Protein AF-A0A0F3QIF9-F1 (afdb_monomer)

Nearest PDB structures (foldseek):
  3e6m-assembly3_E  TM=2.628E-01  e=1.493E+00  Ruegeria pomeroyi
  6duf-assembly1_A  TM=3.472E-01  e=9.500E+00  Human immunodeficiency virus type 1 BH10

pLDDT: mean 72.05, std 18.62, range [35.97, 95.62]

Radius of gyration: 24.31 Å; Cα contacts (8 Å, |Δi|>4): 148; chains: 1; bounding box: 58×56×54 Å

Sequence (167 aa):
MEFNRKNAIISFLEERAEQKFTPYDIAKWLVANYPEEAERKATTSKNKQIIKARTLEEKIKEVTKAYAAEISRGRFDEWRSKPNIKIDSEPRVSLYYTKNPSHLINDEEVTNLKNKVNKDNSITEEKAYEILKSYLDVLGIHNMRINHTFPSNKHGVGEIYGYILTG

Solvent-accessible surface area (backbone atoms only — not comparable to full-atom values): 9983 Å² total; per-residue (Å²): 135,84,85,56,66,68,58,53,52,50,52,57,28,57,81,38,51,76,45,78,34,37,42,53,56,54,21,50,50,47,42,72,78,36,49,71,59,40,50,50,46,46,73,71,50,87,48,66,66,33,67,68,37,86,47,71,69,51,15,50,53,39,41,31,52,49,44,15,47,57,57,64,74,79,30,61,68,70,42,59,71,35,75,40,41,46,74,46,73,73,98,53,59,25,41,27,18,44,95,65,61,80,82,56,88,44,72,64,53,56,48,48,49,56,60,57,49,75,71,80,59,88,72,49,72,69,58,53,48,53,53,52,49,56,53,32,54,76,70,71,46,66,78,52,87,47,86,63,85,72,86,78,54,103,84,63,82,78,79,67,85,54,72,63,85,67,132

Mean predicted aligned error: 17.08 Å

Organism: NCBI:txid1359194

Structure (mmCIF, N/CA/C/O backbone):
data_AF-A0A0F3QIF9-F1
#
_entry.id   AF-A0A0F3QIF9-F1
#
loop_
_atom_site.group_PDB
_atom_site.id
_atom_site.type_symbol
_atom_site.label_atom_id
_atom_site.label_alt_id
_atom_site.label_comp_id
_atom_site.label_asym_id
_atom_site.label_entity_id
_atom_site.label_seq_id
_atom_site.pdbx_PDB_ins_code
_atom_site.Cartn_x
_atom_site.Cartn_y
_atom_site.Cartn_z
_atom_site.occupancy
_atom_site.B_iso_or_equiv
_atom_site.auth_seq_id
_atom_site.auth_comp_id
_atom_site.auth_asym_id
_atom_site.auth_atom_id
_atom_site.pdbx_PDB_model_num
ATOM 1 N N . MET A 1 1 ? -7.489 -19.068 10.007 1.00 51.62 1 MET A N 1
ATOM 2 C CA . MET A 1 1 ? -6.325 -18.693 9.173 1.00 51.62 1 MET A CA 1
ATOM 3 C C . MET A 1 1 ? -6.037 -17.226 9.415 1.00 51.62 1 MET A C 1
ATOM 5 O O . MET A 1 1 ? -6.979 -16.450 9.470 1.00 51.62 1 MET A O 1
ATOM 9 N N . GLU A 1 2 ? -4.778 -16.856 9.624 1.00 75.38 2 GLU A N 1
ATOM 10 C CA . GLU A 1 2 ? -4.390 -15.460 9.838 1.00 75.38 2 GLU A CA 1
ATOM 11 C C . GLU A 1 2 ? -4.287 -14.734 8.488 1.00 75.38 2 GLU A C 1
ATOM 13 O O . GLU A 1 2 ? -3.694 -15.251 7.540 1.00 75.38 2 GLU A O 1
ATOM 18 N N . PHE A 1 3 ? -4.903 -13.557 8.369 1.00 80.50 3 PHE A N 1
ATOM 19 C CA . PHE A 1 3 ? -4.902 -12.786 7.128 1.00 80.50 3 PHE A CA 1
ATOM 20 C C . PHE A 1 3 ? -3.493 -12.324 6.743 1.00 80.50 3 PHE A C 1
ATOM 22 O O . PHE A 1 3 ? -2.862 -11.514 7.431 1.00 80.50 3 PHE A O 1
ATOM 29 N N . ASN A 1 4 ? -3.020 -12.775 5.579 1.00 86.62 4 ASN A N 1
ATOM 30 C CA . ASN A 1 4 ? -1.757 -12.321 5.016 1.00 86.62 4 ASN A CA 1
ATOM 31 C C . ASN A 1 4 ? -1.969 -11.119 4.084 1.00 86.62 4 ASN A C 1
ATOM 33 O O . ASN A 1 4 ? -2.110 -11.254 2.867 1.00 86.62 4 ASN A O 1
ATOM 37 N N . ARG A 1 5 ? -1.903 -9.916 4.667 1.00 85.62 5 ARG A N 1
ATOM 38 C CA . ARG A 1 5 ? -2.009 -8.641 3.937 1.00 85.62 5 ARG A CA 1
ATOM 39 C C . ARG A 1 5 ? -1.035 -8.531 2.762 1.00 85.62 5 ARG A C 1
ATOM 41 O O . ARG A 1 5 ? -1.372 -7.919 1.756 1.00 85.62 5 ARG A O 1
ATOM 48 N N . LYS A 1 6 ? 0.179 -9.081 2.881 1.00 85.31 6 LYS A N 1
ATOM 49 C CA . LYS A 1 6 ? 1.195 -8.976 1.822 1.00 85.31 6 LYS A CA 1
ATOM 50 C C . LYS A 1 6 ? 0.747 -9.729 0.577 1.00 85.31 6 LYS A C 1
ATOM 52 O O . LYS A 1 6 ? 0.806 -9.164 -0.506 1.00 85.31 6 LYS A O 1
ATOM 57 N N . ASN A 1 7 ? 0.279 -10.961 0.748 1.00 87.38 7 ASN A N 1
ATOM 58 C CA . ASN A 1 7 ? -0.186 -11.784 -0.364 1.00 87.38 7 ASN A CA 1
ATOM 59 C C . ASN A 1 7 ? -1.428 -11.173 -1.016 1.00 87.38 7 ASN A C 1
ATOM 61 O O . ASN A 1 7 ? -1.464 -11.075 -2.233 1.00 87.38 7 ASN A O 1
ATOM 65 N N . ALA A 1 8 ? -2.369 -10.653 -0.220 1.00 90.31 8 ALA A N 1
ATOM 66 C CA . ALA A 1 8 ? -3.542 -9.956 -0.749 1.00 90.31 8 ALA A CA 1
ATOM 67 C C . ALA A 1 8 ? -3.164 -8.755 -1.638 1.00 90.31 8 ALA A C 1
ATOM 69 O O . ALA A 1 8 ? -3.735 -8.579 -2.708 1.00 90.31 8 ALA A O 1
ATOM 70 N N . ILE A 1 9 ? -2.167 -7.957 -1.231 1.00 89.44 9 ILE A N 1
ATOM 71 C CA . ILE A 1 9 ? -1.664 -6.839 -2.047 1.00 89.44 9 ILE A CA 1
ATOM 72 C C . ILE A 1 9 ? -0.991 -7.345 -3.3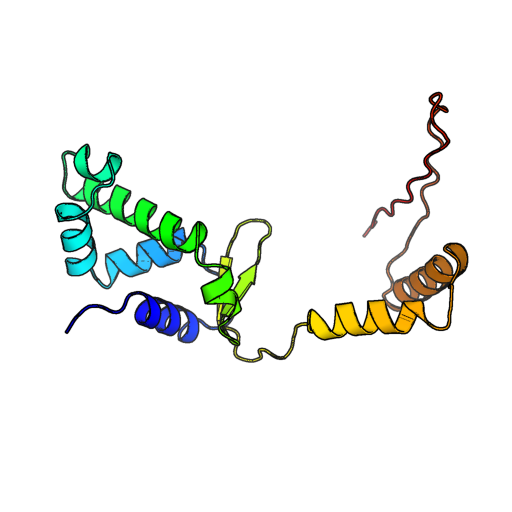31 1.00 89.44 9 ILE A C 1
ATOM 74 O O . ILE A 1 9 ? -1.207 -6.760 -4.386 1.00 89.44 9 ILE A O 1
ATOM 78 N N . ILE A 1 10 ? -0.183 -8.411 -3.265 1.00 88.62 10 ILE A N 1
ATOM 79 C CA . ILE A 1 10 ? 0.464 -8.978 -4.462 1.00 88.62 10 ILE A CA 1
ATOM 80 C C . ILE A 1 10 ? -0.597 -9.438 -5.461 1.00 88.62 10 ILE A C 1
ATOM 82 O O . ILE A 1 10 ? -0.548 -9.014 -6.609 1.00 88.62 10 ILE A O 1
ATOM 86 N N . SER A 1 11 ? -1.570 -10.237 -5.016 1.00 90.44 11 SER A N 1
ATOM 87 C CA . SER A 1 11 ? -2.656 -10.731 -5.867 1.00 90.44 11 SER A CA 1
ATOM 88 C C . SER A 1 11 ? -3.465 -9.582 -6.469 1.00 90.44 11 SER A C 1
ATOM 90 O O . SER A 1 11 ? -3.725 -9.580 -7.667 1.00 90.44 11 SER A O 1
ATOM 92 N N . PHE A 1 12 ? -3.775 -8.550 -5.677 1.00 93.25 12 PHE A N 1
ATOM 93 C CA . PHE A 1 12 ? -4.459 -7.351 -6.166 1.00 93.25 12 PHE A CA 1
ATOM 94 C C . PHE A 1 12 ? -3.719 -6.660 -7.318 1.00 93.25 12 PHE A C 1
ATOM 96 O O . PHE A 1 12 ? -4.354 -6.253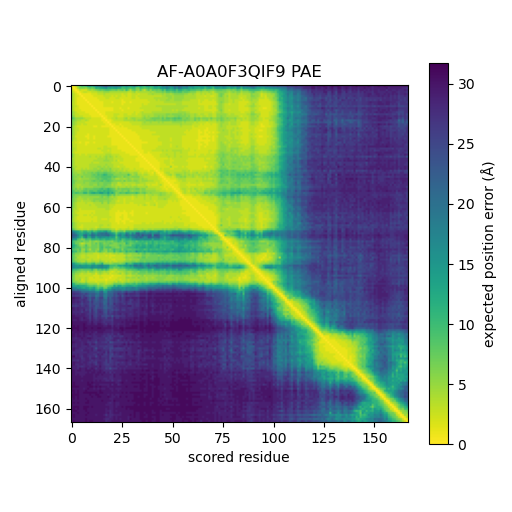 -8.295 1.00 93.25 12 PHE A O 1
ATOM 103 N N . LEU A 1 13 ? -2.396 -6.505 -7.186 1.00 91.25 13 LEU A N 1
ATOM 104 C CA . LEU A 1 13 ? -1.558 -5.870 -8.201 1.00 91.25 13 LEU A CA 1
ATOM 105 C C . LEU A 1 13 ? -1.373 -6.778 -9.423 1.00 91.25 13 LEU A C 1
ATOM 107 O O . LEU A 1 13 ? -1.393 -6.288 -10.544 1.00 91.25 13 LEU A O 1
ATOM 111 N N . GLU A 1 14 ? -1.224 -8.085 -9.223 1.00 90.25 14 GLU A N 1
ATOM 112 C CA . GLU A 1 14 ? -1.058 -9.072 -10.295 1.00 90.25 14 GLU A CA 1
ATOM 113 C C . GLU A 1 14 ? -2.302 -9.181 -11.189 1.00 90.25 14 GLU A C 1
ATOM 115 O O . GLU A 1 14 ? -2.189 -9.169 -12.416 1.00 90.25 14 GLU A O 1
ATOM 120 N N . GLU A 1 15 ? -3.496 -9.185 -10.590 1.00 91.56 15 GLU A N 1
ATOM 121 C CA . GLU A 1 15 ? -4.778 -9.110 -11.306 1.00 91.56 15 GLU A CA 1
ATOM 122 C C . GLU A 1 15 ? -4.915 -7.835 -12.153 1.00 91.56 15 GLU A C 1
ATOM 124 O O . GLU A 1 15 ? -5.672 -7.805 -13.123 1.00 91.56 15 GLU A O 1
ATOM 129 N N . ARG A 1 16 ? -4.196 -6.771 -11.779 1.00 91.88 16 ARG A N 1
ATOM 130 C CA . ARG A 1 16 ? -4.236 -5.438 -12.397 1.00 91.88 16 ARG A CA 1
ATOM 131 C C . ARG A 1 16 ? -2.849 -5.037 -12.890 1.00 91.88 16 ARG A C 1
ATOM 133 O O . ARG A 1 16 ? -2.392 -3.917 -12.661 1.00 91.88 16 ARG A O 1
ATOM 140 N N . ALA A 1 17 ? -2.171 -5.984 -13.535 1.00 88.69 17 ALA A N 1
ATOM 141 C CA . ALA A 1 17 ? -0.828 -5.782 -14.059 1.00 88.69 17 ALA A CA 1
ATOM 142 C C . ALA A 1 17 ? -0.742 -4.521 -14.938 1.00 88.69 17 ALA A C 1
ATOM 144 O O . ALA A 1 17 ? -1.675 -4.191 -15.669 1.00 88.69 17 ALA A O 1
ATOM 145 N N . GLU A 1 18 ? 0.396 -3.835 -14.852 1.00 86.94 18 GLU A N 1
ATOM 146 C CA . GLU A 1 18 ? 0.719 -2.560 -15.507 1.00 86.94 18 GLU A CA 1
ATOM 147 C C . GLU A 1 18 ? -0.126 -1.353 -15.051 1.00 86.94 18 GLU A C 1
ATOM 149 O O . GLU A 1 18 ? 0.134 -0.217 -15.453 1.00 86.94 18 GLU A O 1
ATOM 154 N N . GLN A 1 19 ? -1.107 -1.552 -14.164 1.00 90.62 19 GLN A N 1
ATOM 155 C CA . GLN A 1 19 ? -1.904 -0.467 -13.607 1.00 90.62 19 GLN A CA 1
ATOM 156 C C . GLN A 1 19 ? -1.265 0.074 -12.321 1.00 90.62 19 GLN A C 1
ATOM 158 O O . GLN A 1 19 ? -0.910 -0.673 -11.407 1.00 90.62 19 GLN A O 1
ATOM 163 N N . LYS A 1 20 ? -1.124 1.401 -12.249 1.00 90.81 20 LYS A N 1
ATOM 164 C CA . LYS A 1 20 ? -0.480 2.101 -11.130 1.00 90.81 20 LYS A CA 1
ATOM 165 C C . LYS A 1 20 ? -1.485 2.436 -10.036 1.00 90.81 20 LYS A C 1
ATOM 167 O O . LYS A 1 20 ? -2.507 3.065 -10.304 1.00 90.81 20 LYS A O 1
ATOM 172 N N . PHE A 1 21 ? -1.149 2.090 -8.797 1.00 91.56 21 PHE A N 1
ATOM 173 C CA . PHE A 1 21 ? -1.970 2.383 -7.623 1.00 91.56 21 PHE A CA 1
ATOM 174 C C . PHE A 1 21 ? -1.181 3.137 -6.570 1.00 91.56 21 PHE A C 1
ATOM 176 O O . PHE A 1 21 ? -0.048 2.778 -6.250 1.00 91.56 21 PHE A O 1
ATOM 183 N N . THR A 1 22 ? -1.784 4.157 -5.968 1.00 91.56 22 THR A N 1
ATOM 184 C CA . THR A 1 22 ? -1.167 4.790 -4.803 1.00 91.56 22 THR A CA 1
ATOM 185 C C . THR A 1 22 ? -1.290 3.875 -3.577 1.00 91.56 22 THR A C 1
ATOM 187 O O . THR A 1 22 ? -2.212 3.056 -3.493 1.00 91.56 22 THR A O 1
ATOM 190 N N . PRO A 1 23 ? -0.428 4.039 -2.556 1.00 90.50 23 PRO A N 1
ATOM 191 C CA . PRO A 1 23 ? -0.600 3.362 -1.270 1.00 90.50 23 PRO A CA 1
ATOM 192 C C . PRO A 1 23 ? -2.000 3.540 -0.666 1.00 90.50 23 PRO A C 1
ATOM 194 O O . PRO A 1 23 ? -2.503 2.648 0.016 1.00 90.50 23 PRO A O 1
ATOM 197 N N . TYR A 1 24 ? -2.636 4.686 -0.924 1.00 92.31 24 TYR A N 1
ATOM 198 C CA . TYR A 1 24 ? -3.990 4.962 -0.464 1.00 92.31 24 TYR A CA 1
ATOM 199 C C . TYR A 1 24 ? -5.044 4.159 -1.233 1.00 92.31 24 TYR A C 1
ATOM 201 O O . TYR A 1 24 ? -5.953 3.617 -0.608 1.00 92.31 24 TYR A O 1
ATOM 209 N N . ASP A 1 25 ? -4.903 4.017 -2.553 1.00 93.69 25 ASP A N 1
ATOM 210 C CA . ASP A 1 25 ? -5.819 3.208 -3.369 1.00 93.69 25 ASP A CA 1
ATOM 211 C C . ASP A 1 25 ? -5.788 1.739 -2.938 1.00 93.69 25 ASP A C 1
ATOM 213 O O . ASP A 1 25 ? -6.835 1.124 -2.730 1.00 93.69 25 ASP A O 1
ATOM 217 N N . ILE A 1 26 ? -4.585 1.207 -2.698 1.00 92.50 26 ILE A N 1
ATOM 218 C CA . ILE A 1 26 ? -4.388 -0.157 -2.189 1.00 92.50 26 ILE A CA 1
ATOM 219 C C . ILE A 1 26 ? -5.012 -0.305 -0.795 1.00 92.50 26 ILE A C 1
ATOM 221 O O . ILE A 1 26 ? -5.704 -1.283 -0.519 1.00 92.50 26 ILE A O 1
ATOM 225 N N . ALA A 1 27 ? -4.808 0.671 0.094 1.00 92.94 27 ALA A N 1
ATOM 226 C CA . ALA A 1 27 ? -5.402 0.654 1.429 1.00 92.94 27 ALA A CA 1
ATOM 227 C C . ALA A 1 27 ? -6.936 0.693 1.391 1.00 92.94 27 ALA A C 1
ATOM 229 O O . ALA A 1 27 ? -7.589 -0.023 2.151 1.00 92.94 27 ALA A O 1
ATOM 230 N N . LYS A 1 28 ? -7.513 1.498 0.495 1.00 95.31 28 LYS A N 1
ATOM 231 C CA . LYS A 1 28 ? -8.961 1.575 0.291 1.00 95.31 28 LYS A CA 1
ATOM 232 C C . LYS A 1 28 ? -9.513 0.242 -0.212 1.00 95.31 28 LYS A C 1
ATOM 234 O O . LYS A 1 28 ? -10.524 -0.225 0.307 1.00 95.31 28 LYS A O 1
ATOM 239 N N . TRP A 1 29 ? -8.833 -0.388 -1.170 1.00 95.62 29 TRP A N 1
ATOM 240 C CA . TRP A 1 29 ? -9.198 -1.720 -1.651 1.00 95.62 29 TRP A CA 1
ATOM 241 C C . TRP A 1 29 ? -9.132 -2.766 -0.530 1.00 95.62 29 TRP A C 1
ATOM 243 O O . TRP A 1 29 ? -10.078 -3.534 -0.368 1.00 95.62 29 TRP A O 1
ATOM 253 N N . LEU A 1 30 ? -8.082 -2.754 0.298 1.00 93.19 30 LEU A N 1
ATOM 254 C CA . LEU A 1 30 ? -7.944 -3.681 1.426 1.00 93.19 30 LEU A CA 1
ATOM 255 C C . LEU A 1 30 ? -9.107 -3.575 2.414 1.00 93.19 30 LEU A C 1
ATOM 257 O O . LEU A 1 30 ? -9.659 -4.592 2.813 1.00 93.19 30 LEU A O 1
ATOM 261 N N . VAL A 1 31 ? -9.492 -2.357 2.792 1.00 93.81 31 VAL A N 1
ATOM 262 C CA . VAL A 1 31 ? -10.605 -2.131 3.726 1.00 93.81 31 VAL A CA 1
ATOM 263 C C . VAL A 1 31 ? -11.939 -2.584 3.133 1.00 93.81 31 VAL A C 1
ATOM 265 O O . VAL A 1 31 ? -12.765 -3.134 3.853 1.00 93.81 31 VAL A O 1
ATOM 268 N N . ALA A 1 32 ? -12.144 -2.385 1.829 1.00 93.31 32 ALA A N 1
ATOM 269 C CA . ALA A 1 32 ? -13.374 -2.790 1.155 1.00 93.31 32 ALA A CA 1
ATOM 270 C C . ALA A 1 32 ? -13.500 -4.316 0.990 1.00 93.31 32 ALA A C 1
ATOM 272 O O . ALA A 1 32 ? -14.600 -4.845 1.101 1.00 93.31 32 ALA A O 1
ATOM 273 N N . ASN A 1 33 ? -12.393 -5.020 0.728 1.00 93.62 33 ASN A N 1
ATOM 274 C CA . ASN A 1 33 ? -12.400 -6.469 0.469 1.00 93.62 33 ASN A CA 1
ATOM 275 C C . ASN A 1 33 ? -12.182 -7.309 1.733 1.00 93.62 33 ASN A C 1
ATOM 277 O O . ASN A 1 33 ? -12.539 -8.483 1.756 1.00 93.62 33 ASN A O 1
ATOM 281 N N . TYR A 1 34 ? -11.618 -6.712 2.785 1.00 92.62 34 TYR A N 1
ATOM 282 C CA . TYR A 1 34 ? -11.362 -7.364 4.068 1.00 92.62 34 TYR A CA 1
ATOM 283 C C . TYR A 1 34 ? -11.867 -6.486 5.230 1.00 92.62 34 TYR A C 1
ATOM 285 O O . TYR A 1 34 ? -11.067 -5.971 6.019 1.00 92.62 34 TYR A O 1
ATOM 293 N N . PRO A 1 35 ? -13.193 -6.286 5.357 1.00 90.81 35 PRO A N 1
ATOM 294 C CA . PRO A 1 35 ? -13.767 -5.414 6.383 1.00 90.81 35 PRO A CA 1
ATOM 295 C C . PRO A 1 35 ? -13.490 -5.916 7.808 1.00 90.81 35 PRO A C 1
ATOM 297 O O . PRO A 1 35 ? -13.113 -5.126 8.670 1.00 90.81 35 PRO A O 1
ATOM 300 N N . GLU A 1 36 ? -13.554 -7.230 8.042 1.00 91.12 36 GLU A N 1
ATOM 301 C CA . GLU A 1 36 ? -13.258 -7.844 9.349 1.00 91.12 36 GLU A CA 1
ATOM 302 C C . GLU A 1 36 ? -11.829 -7.532 9.825 1.00 91.12 36 GLU A C 1
ATOM 304 O O . GLU A 1 36 ? -11.569 -7.284 11.004 1.00 91.12 36 GLU A O 1
ATOM 309 N N . GLU A 1 37 ? -10.882 -7.477 8.889 1.00 90.00 37 GLU A N 1
ATOM 310 C CA . GLU A 1 37 ? -9.484 -7.142 9.157 1.00 90.00 37 GLU A CA 1
ATOM 311 C C . GLU A 1 37 ? -9.306 -5.665 9.504 1.00 90.00 37 GLU A C 1
ATOM 313 O O . GLU A 1 37 ? -8.530 -5.312 10.403 1.00 90.00 37 GLU A O 1
ATOM 318 N N . ALA A 1 38 ? -10.049 -4.799 8.814 1.00 89.12 38 ALA A N 1
ATOM 319 C CA . ALA A 1 38 ? -10.077 -3.375 9.100 1.00 89.12 38 ALA A CA 1
ATOM 320 C C . ALA A 1 38 ? -10.680 -3.099 10.486 1.00 89.12 38 ALA A C 1
ATOM 322 O O . ALA A 1 38 ? -10.120 -2.305 11.244 1.00 89.12 38 ALA A O 1
ATOM 323 N N . GLU A 1 39 ? -11.752 -3.799 10.860 1.00 89.50 39 GLU A N 1
ATOM 324 C CA . GLU A 1 39 ? -12.368 -3.722 12.189 1.00 89.50 39 GLU A CA 1
ATOM 325 C C . GLU A 1 39 ? -11.453 -4.268 13.288 1.00 89.50 39 GLU A C 1
ATOM 327 O O . GLU A 1 39 ? -11.260 -3.627 14.329 1.00 89.50 39 GLU A O 1
ATOM 332 N N . ARG A 1 40 ? -10.791 -5.405 13.046 1.00 89.62 40 ARG A N 1
ATOM 333 C CA . ARG A 1 40 ? -9.785 -5.932 13.974 1.00 89.62 40 ARG A CA 1
ATOM 334 C C . ARG A 1 40 ? -8.661 -4.925 14.191 1.00 89.62 40 ARG A C 1
ATOM 336 O O . ARG A 1 40 ? -8.220 -4.715 15.320 1.00 89.62 40 ARG A O 1
ATOM 343 N N . LYS A 1 41 ? -8.194 -4.251 13.138 1.00 88.12 41 LYS A N 1
ATOM 344 C CA . LYS A 1 41 ? -7.190 -3.189 13.285 1.00 88.12 41 LYS A CA 1
ATOM 345 C C . LYS A 1 41 ? -7.757 -1.954 13.985 1.00 88.12 41 LYS A C 1
ATOM 347 O O . LYS A 1 41 ? -7.037 -1.339 14.770 1.00 88.12 41 LYS A O 1
ATOM 352 N N . ALA A 1 42 ? -9.018 -1.601 13.749 1.00 88.81 42 ALA A N 1
ATOM 353 C CA . ALA A 1 42 ? -9.685 -0.488 14.421 1.00 88.81 42 ALA A CA 1
ATOM 354 C C . ALA A 1 42 ? -9.768 -0.689 15.944 1.00 88.81 42 ALA A C 1
ATOM 356 O O . ALA A 1 42 ? -9.676 0.280 16.696 1.00 88.81 42 ALA A O 1
ATOM 357 N N . THR A 1 43 ? -9.916 -1.936 16.397 1.00 86.62 43 THR A N 1
ATOM 358 C CA . THR A 1 43 ? -10.029 -2.291 17.821 1.00 86.62 43 THR A CA 1
ATOM 359 C C . THR A 1 43 ? -8.679 -2.524 18.502 1.00 86.62 43 THR A C 1
ATOM 361 O O . THR A 1 43 ? -8.508 -2.153 19.659 1.00 86.62 43 THR A O 1
ATOM 364 N N . THR A 1 44 ? -7.701 -3.099 17.795 1.00 88.44 44 THR A N 1
ATOM 365 C CA . THR A 1 44 ? -6.402 -3.502 18.378 1.00 88.44 44 THR A CA 1
ATOM 366 C C . THR A 1 44 ? -5.280 -2.472 18.215 1.00 88.44 44 THR A C 1
ATOM 368 O O . THR A 1 44 ? -4.256 -2.548 18.899 1.00 88.44 44 THR A O 1
ATOM 371 N N . SER A 1 45 ? -5.419 -1.511 17.297 1.00 85.81 45 SER A N 1
ATOM 372 C CA . SER A 1 45 ? -4.339 -0.576 16.969 1.00 85.81 45 SER A CA 1
ATOM 373 C C . SER A 1 45 ? -4.042 0.418 18.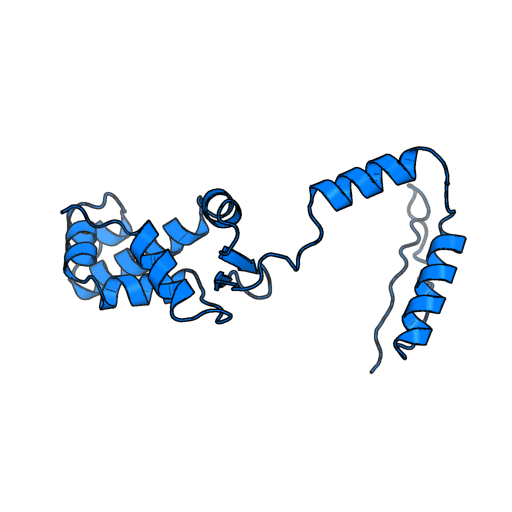094 1.00 85.81 45 SER A C 1
ATOM 375 O O . SER A 1 45 ? -4.931 1.061 18.644 1.00 85.81 45 SER A O 1
ATOM 377 N N . LYS A 1 46 ? -2.747 0.649 18.345 1.00 87.75 46 LYS A N 1
ATOM 378 C CA . LYS A 1 46 ? -2.243 1.697 19.253 1.00 87.75 46 LYS A CA 1
ATOM 379 C C . LYS A 1 46 ? -2.157 3.086 18.597 1.00 87.75 46 LYS A C 1
ATOM 381 O O . LYS A 1 46 ? -1.616 4.022 19.187 1.00 87.75 46 LYS A O 1
ATOM 386 N N . ASN A 1 47 ? -2.628 3.239 17.357 1.00 87.00 47 ASN A N 1
ATOM 387 C CA . ASN A 1 47 ? -2.593 4.523 16.660 1.00 87.00 47 ASN A CA 1
ATOM 388 C C . ASN A 1 47 ? -3.533 5.528 17.347 1.00 87.00 47 ASN A C 1
ATOM 390 O O . ASN A 1 47 ? -4.747 5.333 17.384 1.00 87.00 47 ASN A O 1
ATOM 394 N N . LYS A 1 48 ? -2.966 6.639 17.833 1.00 89.12 48 LYS A N 1
ATOM 395 C CA . LYS A 1 48 ? -3.696 7.696 18.549 1.00 89.12 48 LYS A CA 1
ATOM 396 C C . LYS A 1 48 ? -4.893 8.244 17.764 1.00 89.12 48 LYS A C 1
ATOM 398 O O . LYS A 1 48 ? -5.879 8.607 18.390 1.00 89.12 48 LYS A O 1
ATOM 403 N N . GLN A 1 49 ? -4.820 8.315 16.433 1.00 87.25 49 GLN A N 1
ATOM 404 C CA . GLN A 1 49 ? -5.924 8.833 15.614 1.00 87.25 49 GLN A CA 1
ATOM 405 C C . GLN A 1 49 ? -7.103 7.853 15.556 1.00 87.25 49 GLN A C 1
ATOM 407 O O . GLN A 1 49 ? -8.248 8.268 15.690 1.00 87.25 49 GLN A O 1
ATOM 412 N N . ILE A 1 50 ? -6.822 6.548 15.473 1.00 88.31 50 ILE A N 1
ATOM 413 C CA . ILE A 1 50 ? -7.847 5.492 15.501 1.00 88.31 50 ILE A CA 1
ATOM 414 C C . ILE A 1 50 ? -8.533 5.444 16.874 1.00 88.31 50 ILE A C 1
ATOM 416 O O . ILE A 1 50 ? -9.747 5.304 16.955 1.00 88.31 50 ILE A O 1
ATOM 420 N N . ILE A 1 51 ? -7.770 5.616 17.959 1.00 88.62 51 ILE A N 1
ATOM 421 C CA . ILE A 1 51 ? -8.314 5.629 19.327 1.00 88.62 51 ILE A CA 1
ATOM 422 C C . ILE A 1 51 ? -9.211 6.856 19.565 1.00 88.62 51 ILE A C 1
ATOM 424 O O . ILE A 1 51 ? -10.220 6.754 20.256 1.00 88.62 51 ILE A O 1
ATOM 428 N N . LYS A 1 52 ? -8.849 8.018 19.003 1.00 89.50 52 LYS A N 1
ATOM 429 C CA . LYS A 1 52 ? -9.608 9.271 19.153 1.00 89.50 52 LYS A CA 1
ATOM 430 C C . LYS A 1 52 ? -10.914 9.307 18.355 1.00 89.50 52 LYS A C 1
ATOM 432 O O . LYS A 1 52 ? -11.794 10.093 18.700 1.00 89.50 52 LYS A O 1
ATOM 437 N N . ALA A 1 53 ? -11.021 8.513 17.293 1.00 88.94 53 ALA A N 1
ATOM 438 C CA . ALA A 1 53 ? -12.207 8.454 16.450 1.00 88.94 53 ALA A CA 1
ATOM 439 C C . ALA A 1 53 ? -13.424 7.937 17.234 1.00 88.94 53 ALA A C 1
ATOM 441 O O . ALA A 1 53 ? -13.340 6.943 17.962 1.00 88.94 53 ALA A O 1
ATOM 442 N N . ARG A 1 54 ? -14.562 8.625 17.086 1.00 84.31 54 ARG A N 1
ATOM 443 C CA . ARG A 1 54 ? -15.776 8.366 17.874 1.00 84.31 54 ARG A CA 1
ATOM 444 C C . ARG A 1 54 ? -16.692 7.373 17.179 1.00 84.31 54 ARG A C 1
ATOM 446 O O . ARG A 1 54 ? -17.285 6.527 17.843 1.00 84.31 54 ARG A O 1
ATOM 453 N N . THR A 1 55 ? -16.787 7.458 15.855 1.00 89.56 55 THR A N 1
ATOM 454 C CA . THR A 1 55 ? -17.629 6.564 15.053 1.00 89.56 55 THR A CA 1
ATOM 455 C C . THR A 1 55 ? -16.810 5.444 14.419 1.00 89.56 55 THR A C 1
ATOM 457 O O . THR A 1 55 ? -15.594 5.556 14.236 1.00 89.56 55 THR A O 1
ATOM 460 N N . LEU A 1 56 ? -17.477 4.343 14.060 1.00 84.44 56 LEU A N 1
ATOM 461 C CA . LEU A 1 56 ? -16.834 3.255 13.324 1.00 84.44 56 LEU A CA 1
ATOM 462 C C . LEU A 1 56 ? -16.313 3.742 11.963 1.00 84.44 56 LEU A C 1
ATOM 464 O O . LEU A 1 56 ? -15.189 3.425 11.591 1.00 84.44 56 LEU A O 1
ATOM 468 N N . GLU A 1 57 ?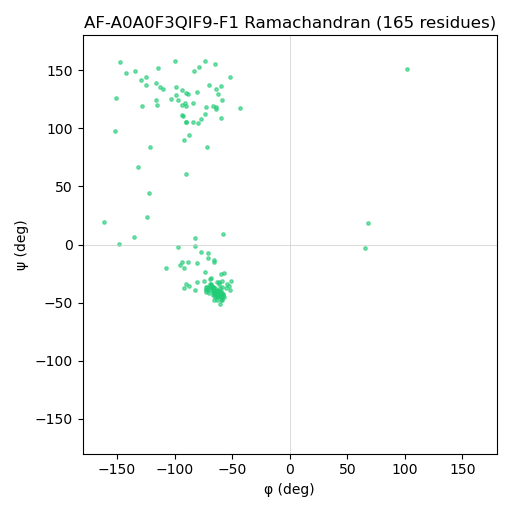 -17.065 4.588 11.261 1.00 87.62 57 GLU A N 1
ATOM 469 C CA . GLU A 1 57 ? -16.644 5.155 9.975 1.00 87.62 57 GLU A CA 1
ATOM 470 C C . GLU A 1 57 ? -15.363 5.993 10.079 1.00 87.62 57 GLU A C 1
ATOM 472 O O . GLU A 1 57 ? -14.468 5.880 9.239 1.00 87.62 57 GLU A O 1
ATOM 477 N N . GLU A 1 58 ? -15.242 6.822 11.119 1.00 89.81 58 GLU A N 1
ATOM 478 C CA . GLU A 1 58 ? -14.018 7.580 11.389 1.00 89.81 58 GLU A CA 1
ATOM 479 C C . GLU A 1 58 ? -12.848 6.643 11.690 1.00 89.81 58 GLU A C 1
ATOM 481 O O . GLU A 1 58 ? -11.759 6.821 11.141 1.00 89.81 58 GLU A O 1
ATOM 486 N N . LYS A 1 59 ? -13.079 5.600 12.498 1.00 89.38 59 LYS A N 1
ATOM 487 C CA . LYS A 1 59 ? -12.059 4.584 12.787 1.00 89.38 59 LYS A CA 1
ATOM 488 C C . LYS A 1 59 ? -11.581 3.901 11.513 1.00 89.38 59 LYS A C 1
ATOM 490 O O . LYS A 1 59 ? -10.377 3.771 11.320 1.00 89.38 59 LYS A O 1
ATOM 495 N N . ILE A 1 60 ? -12.492 3.526 10.618 1.00 90.06 60 ILE A N 1
ATOM 496 C CA . ILE A 1 60 ? -12.165 2.882 9.341 1.00 90.06 60 ILE A CA 1
ATOM 497 C C . ILE A 1 60 ? -11.402 3.833 8.402 1.00 90.06 60 ILE A C 1
ATOM 499 O O . ILE A 1 60 ? -10.434 3.422 7.752 1.00 90.06 60 ILE A O 1
ATOM 503 N N . LYS A 1 61 ? -11.744 5.128 8.375 1.00 92.38 61 LYS A N 1
ATOM 504 C CA . LYS A 1 61 ? -10.961 6.143 7.643 1.00 92.38 61 LYS A CA 1
ATOM 505 C C . LYS A 1 61 ? -9.535 6.256 8.185 1.00 92.38 61 LYS A C 1
ATOM 507 O O . LYS A 1 61 ? -8.582 6.279 7.403 1.00 92.38 61 LYS A O 1
ATOM 512 N N . GLU A 1 62 ? -9.367 6.280 9.503 1.00 92.50 62 GLU A N 1
ATOM 513 C CA . GLU A 1 62 ? -8.043 6.330 10.133 1.00 92.50 62 GLU A CA 1
ATOM 514 C C . GLU A 1 62 ? -7.257 5.020 9.955 1.00 92.50 62 GLU A C 1
ATOM 516 O O . GLU A 1 62 ? -6.043 5.052 9.741 1.00 92.50 62 GLU A O 1
ATOM 521 N N . VAL A 1 63 ? -7.933 3.867 9.936 1.00 91.88 63 VAL A N 1
ATOM 522 C CA . VAL A 1 63 ? -7.347 2.570 9.555 1.00 91.88 63 VAL A CA 1
ATOM 523 C C . VAL A 1 63 ? -6.841 2.602 8.114 1.00 91.88 63 VAL A C 1
ATOM 525 O O . VAL A 1 63 ? -5.712 2.182 7.860 1.00 91.88 63 VAL A O 1
ATOM 528 N N . THR A 1 64 ? -7.621 3.158 7.185 1.00 94.06 64 THR A N 1
ATOM 529 C CA . THR A 1 64 ? -7.224 3.303 5.775 1.00 94.06 64 THR A CA 1
ATOM 530 C C . THR A 1 64 ? -5.945 4.133 5.656 1.00 94.06 64 THR A C 1
ATOM 532 O O . THR A 1 64 ? -4.985 3.717 5.007 1.00 94.06 64 THR A O 1
ATOM 535 N N . LYS A 1 65 ? -5.878 5.280 6.345 1.00 92.56 65 LYS A N 1
ATOM 536 C CA . LYS A 1 65 ? -4.667 6.118 6.386 1.00 92.56 65 LYS A CA 1
ATOM 537 C C . LYS A 1 65 ? -3.483 5.384 7.016 1.00 92.56 65 LYS A C 1
ATOM 539 O O . LYS A 1 65 ? -2.364 5.499 6.521 1.00 92.56 65 LYS A O 1
ATOM 544 N N . ALA A 1 66 ? -3.716 4.620 8.084 1.00 90.00 66 ALA A N 1
ATOM 545 C CA . ALA A 1 66 ? -2.677 3.826 8.730 1.00 90.00 66 ALA A CA 1
ATOM 546 C C . ALA A 1 66 ? -2.118 2.751 7.786 1.00 90.00 66 ALA A C 1
ATOM 548 O O . ALA A 1 66 ? -0.903 2.607 7.695 1.00 90.00 66 ALA A O 1
ATOM 549 N N . TYR A 1 67 ? -2.971 2.045 7.039 1.00 90.38 67 TYR A N 1
ATOM 550 C CA . TYR A 1 67 ? -2.517 1.095 6.024 1.00 90.38 67 TYR A CA 1
ATOM 551 C C . TYR A 1 67 ? -1.744 1.775 4.899 1.00 90.38 67 TYR A C 1
ATOM 553 O O . TYR A 1 67 ? -0.669 1.297 4.547 1.00 90.38 67 TYR A O 1
ATOM 561 N N . ALA A 1 68 ? -2.231 2.904 4.383 1.00 90.25 68 ALA A N 1
ATOM 562 C CA . ALA A 1 68 ? -1.522 3.660 3.354 1.00 90.25 68 ALA A CA 1
ATOM 563 C C . ALA A 1 68 ? -0.117 4.067 3.832 1.00 90.25 68 ALA A C 1
ATOM 565 O O . ALA A 1 68 ? 0.864 3.891 3.111 1.00 90.25 68 ALA A O 1
ATOM 566 N N . ALA A 1 69 ? -0.007 4.528 5.083 1.00 87.38 69 ALA A N 1
ATOM 567 C CA . ALA A 1 69 ? 1.267 4.872 5.702 1.00 87.38 69 ALA A CA 1
ATOM 568 C C . ALA A 1 69 ? 2.178 3.651 5.918 1.00 87.38 69 ALA A C 1
ATOM 570 O O . ALA A 1 69 ? 3.387 3.762 5.755 1.00 87.38 69 ALA A O 1
ATOM 571 N N . GLU A 1 70 ? 1.638 2.484 6.277 1.00 86.69 70 GLU A N 1
ATOM 572 C CA . GLU A 1 70 ? 2.417 1.241 6.402 1.00 86.69 70 GLU A CA 1
ATOM 573 C C . GLU A 1 70 ? 2.946 0.744 5.055 1.00 86.69 70 GLU A C 1
ATOM 575 O O . GLU A 1 70 ? 4.055 0.216 4.985 1.00 86.69 70 GLU A O 1
ATOM 580 N N . ILE A 1 71 ? 2.161 0.918 3.990 1.00 85.19 71 ILE A N 1
ATOM 581 C CA . ILE A 1 71 ? 2.577 0.603 2.622 1.00 85.19 71 ILE A CA 1
ATOM 582 C C . ILE A 1 71 ? 3.696 1.563 2.187 1.00 85.19 71 ILE A C 1
ATOM 584 O O . ILE A 1 71 ? 4.636 1.123 1.528 1.00 85.19 71 ILE A O 1
ATOM 588 N N . SER A 1 72 ? 3.642 2.837 2.605 1.00 79.50 72 SER A N 1
ATOM 589 C CA . SER A 1 72 ? 4.584 3.878 2.177 1.00 79.50 72 SER A CA 1
ATOM 590 C C . SER A 1 72 ? 5.847 4.047 3.040 1.00 79.50 72 SER A C 1
ATOM 592 O O . SER A 1 72 ? 6.875 4.446 2.516 1.00 79.50 72 SER A O 1
ATOM 594 N N . ARG A 1 73 ? 5.810 3.846 4.366 1.00 64.25 73 ARG A N 1
ATOM 595 C CA . ARG A 1 73 ? 6.884 4.309 5.282 1.00 64.25 73 ARG A CA 1
ATOM 596 C C . ARG A 1 73 ? 8.051 3.346 5.500 1.00 64.25 73 ARG A C 1
ATOM 598 O O . ARG A 1 73 ? 9.054 3.776 6.052 1.00 64.25 73 ARG A O 1
ATOM 605 N N . GLY A 1 74 ? 7.943 2.069 5.144 1.00 57.00 74 GLY A N 1
ATOM 606 C CA . GLY A 1 74 ? 8.963 1.103 5.582 1.00 57.00 74 GLY A CA 1
ATOM 607 C C . GLY A 1 74 ? 9.034 -0.201 4.808 1.00 57.00 74 GLY A C 1
ATOM 608 O O . GLY A 1 74 ? 9.540 -1.181 5.338 1.00 57.00 74 GLY A O 1
ATOM 609 N N . ARG A 1 75 ? 8.492 -0.254 3.589 1.00 54.31 75 ARG A N 1
ATOM 610 C CA . ARG A 1 75 ? 8.498 -1.488 2.792 1.00 54.31 75 ARG A CA 1
ATOM 611 C C . ARG A 1 75 ? 8.875 -1.302 1.338 1.00 54.31 75 ARG A C 1
ATOM 613 O O . ARG A 1 75 ? 8.798 -2.277 0.609 1.00 54.31 75 ARG A O 1
ATOM 620 N N . PHE A 1 76 ? 9.297 -0.115 0.898 1.00 59.78 76 PHE A N 1
ATOM 621 C CA . PHE A 1 76 ? 9.790 0.002 -0.475 1.00 59.78 76 PHE A CA 1
ATOM 622 C C . PHE A 1 76 ? 10.921 -0.987 -0.737 1.00 59.78 76 PHE A C 1
ATOM 624 O O . PHE A 1 76 ? 10.883 -1.605 -1.783 1.00 59.78 76 PHE A O 1
ATOM 631 N N . ASP A 1 77 ? 11.811 -1.257 0.218 1.00 59.91 77 ASP A N 1
ATOM 632 C CA . ASP A 1 77 ? 12.839 -2.295 0.048 1.00 59.91 77 ASP A CA 1
ATOM 633 C C . ASP A 1 77 ? 12.242 -3.712 -0.040 1.00 59.91 77 ASP A C 1
ATOM 635 O O . ASP A 1 77 ? 12.644 -4.508 -0.882 1.00 59.91 77 ASP A O 1
ATOM 639 N N . GLU A 1 78 ? 11.216 -4.016 0.764 1.00 68.69 78 GLU A N 1
ATOM 640 C CA . GLU A 1 78 ? 10.497 -5.303 0.725 1.00 68.69 78 GLU A CA 1
ATOM 641 C C . GLU A 1 78 ? 9.664 -5.492 -0.559 1.00 68.69 78 GLU A C 1
ATOM 643 O O . GLU A 1 78 ? 9.400 -6.611 -0.993 1.00 68.69 78 GLU A O 1
ATOM 648 N N . TRP A 1 79 ? 9.197 -4.398 -1.155 1.00 74.38 79 TRP A N 1
ATOM 649 C CA . TRP A 1 79 ? 8.487 -4.404 -2.428 1.00 74.38 79 TRP A CA 1
ATOM 650 C C . TRP A 1 79 ? 9.472 -4.435 -3.602 1.00 74.38 79 TRP A C 1
ATOM 652 O O . TRP A 1 79 ? 9.237 -5.182 -4.543 1.00 74.38 79 TRP A O 1
ATOM 662 N N . ARG A 1 80 ? 10.593 -3.702 -3.518 1.00 66.06 80 ARG A N 1
ATOM 663 C CA . ARG A 1 80 ? 11.698 -3.693 -4.496 1.00 66.06 80 ARG A CA 1
ATOM 664 C C . ARG A 1 80 ? 12.376 -5.054 -4.605 1.00 66.06 80 ARG A C 1
ATOM 666 O O . ARG A 1 80 ? 12.824 -5.411 -5.685 1.00 66.06 80 ARG A O 1
ATOM 673 N N . SER A 1 81 ? 12.436 -5.822 -3.515 1.00 68.75 81 SER A N 1
ATOM 674 C CA . SER A 1 81 ? 12.983 -7.183 -3.538 1.00 68.75 81 SER A CA 1
ATOM 675 C C . SER A 1 81 ? 12.091 -8.187 -4.273 1.00 68.75 81 SER A C 1
ATOM 677 O O . SER A 1 81 ? 12.534 -9.298 -4.566 1.00 68.75 81 SER A O 1
ATOM 679 N N . LYS A 1 82 ? 10.841 -7.826 -4.597 1.00 75.69 82 LYS A N 1
ATOM 680 C CA . LYS A 1 82 ? 9.959 -8.664 -5.411 1.00 75.69 82 LYS A CA 1
ATOM 681 C C . LYS A 1 82 ? 10.156 -8.314 -6.885 1.00 75.69 82 LYS A C 1
ATOM 683 O O . LYS A 1 82 ? 9.840 -7.192 -7.272 1.00 75.69 82 LYS A O 1
ATOM 688 N N . PRO A 1 83 ? 10.586 -9.270 -7.728 1.00 70.00 83 PRO A N 1
ATOM 689 C CA . PRO A 1 83 ? 11.015 -8.982 -9.100 1.00 70.00 83 PRO A CA 1
ATOM 690 C C . PRO A 1 83 ? 9.919 -8.327 -9.952 1.00 70.00 83 PRO A C 1
ATOM 692 O O . PRO A 1 83 ? 10.212 -7.484 -10.798 1.00 70.00 83 PRO A O 1
ATOM 695 N N . ASN A 1 84 ? 8.655 -8.662 -9.682 1.00 85.25 84 ASN A N 1
ATOM 696 C CA . ASN A 1 84 ? 7.516 -8.214 -10.479 1.00 85.25 84 ASN A CA 1
ATOM 697 C C . ASN A 1 84 ? 6.805 -6.985 -9.895 1.00 85.25 84 ASN A C 1
ATOM 699 O O . ASN A 1 84 ? 5.847 -6.524 -10.499 1.00 85.25 84 ASN A O 1
ATOM 703 N N . ILE A 1 85 ? 7.219 -6.447 -8.740 1.00 84.19 85 ILE A N 1
ATOM 704 C CA . ILE A 1 85 ? 6.603 -5.239 -8.168 1.00 84.19 85 ILE A CA 1
ATOM 705 C C . ILE A 1 85 ? 7.518 -4.047 -8.410 1.00 84.19 85 ILE A C 1
ATOM 707 O O . ILE A 1 85 ? 8.685 -4.042 -8.026 1.00 84.19 85 ILE A O 1
ATOM 711 N N . LYS A 1 86 ? 6.965 -3.006 -9.024 1.00 83.44 86 LYS A N 1
ATOM 712 C CA . LYS A 1 86 ? 7.667 -1.759 -9.314 1.00 83.44 86 LYS A CA 1
ATOM 713 C C . LYS A 1 86 ? 7.053 -0.612 -8.525 1.00 83.44 86 LYS A C 1
ATOM 715 O O . LYS A 1 86 ? 5.876 -0.640 -8.157 1.00 83.44 86 LYS A O 1
ATOM 720 N N . ILE A 1 87 ? 7.889 0.382 -8.244 1.00 83.38 87 ILE A N 1
ATOM 721 C CA . ILE A 1 87 ? 7.519 1.597 -7.525 1.00 83.38 87 ILE A CA 1
ATOM 722 C C . ILE A 1 87 ? 7.981 2.784 -8.356 1.00 83.38 87 ILE A C 1
ATOM 724 O O . ILE A 1 87 ? 9.183 2.956 -8.547 1.00 83.38 87 ILE A O 1
ATOM 728 N N . ASP A 1 88 ? 7.039 3.621 -8.772 1.00 83.31 88 ASP A N 1
ATOM 729 C CA . ASP A 1 88 ? 7.348 4.904 -9.397 1.00 83.31 88 ASP A CA 1
ATOM 730 C C . ASP A 1 88 ? 7.236 6.010 -8.353 1.00 83.31 88 ASP A C 1
ATOM 732 O O . ASP A 1 88 ? 6.284 6.032 -7.570 1.00 83.31 88 ASP A O 1
ATOM 736 N N . SER A 1 89 ? 8.202 6.929 -8.335 1.00 71.31 89 SER A N 1
ATOM 737 C CA . SER A 1 89 ? 8.279 8.024 -7.362 1.00 71.31 89 SER A CA 1
ATOM 738 C C . SER A 1 89 ? 7.640 9.338 -7.826 1.00 71.31 89 SER A C 1
ATOM 740 O O . SER A 1 89 ? 7.370 10.188 -6.980 1.00 71.31 89 SER A O 1
ATOM 742 N N . GLU A 1 90 ? 7.351 9.512 -9.121 1.00 66.00 90 GLU A N 1
ATOM 743 C CA . GLU A 1 90 ? 6.900 10.790 -9.698 1.00 66.00 90 GLU A CA 1
ATOM 744 C C . GLU A 1 90 ? 5.625 10.650 -10.547 1.00 66.00 90 GLU A C 1
ATOM 746 O O . GLU A 1 90 ? 5.478 9.660 -11.266 1.00 66.00 90 GLU A O 1
ATOM 751 N N . PRO A 1 91 ? 4.684 11.623 -10.502 1.00 65.81 91 PRO A N 1
ATOM 752 C CA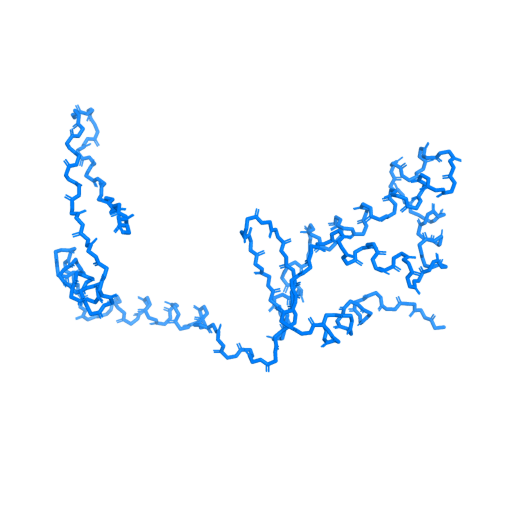 . PRO A 1 91 ? 4.579 12.774 -9.585 1.00 65.81 91 PRO A CA 1
ATOM 753 C C . PRO A 1 91 ? 4.042 12.404 -8.184 1.00 65.81 91 PRO A C 1
ATOM 755 O O . PRO A 1 91 ? 3.983 13.243 -7.285 1.00 65.81 91 PRO A O 1
ATOM 758 N N . ARG A 1 92 ? 3.610 11.154 -7.986 1.00 74.69 92 ARG A N 1
ATOM 759 C CA . ARG A 1 92 ? 3.198 10.580 -6.698 1.00 74.69 92 ARG A CA 1
ATOM 760 C C . ARG A 1 92 ? 3.666 9.138 -6.635 1.00 74.69 92 ARG A C 1
ATOM 762 O O . ARG A 1 92 ? 3.646 8.450 -7.652 1.00 74.69 92 ARG A O 1
ATOM 769 N N . VAL A 1 93 ? 3.990 8.668 -5.432 1.00 81.88 93 VAL A N 1
ATOM 770 C CA . VAL A 1 93 ? 4.371 7.269 -5.246 1.00 81.88 93 VAL A CA 1
ATOM 771 C C . VAL A 1 93 ? 3.243 6.344 -5.691 1.00 81.88 93 VAL A C 1
ATOM 773 O O . VAL A 1 93 ? 2.126 6.427 -5.169 1.00 81.88 93 VAL A O 1
ATOM 776 N N . SER A 1 94 ? 3.559 5.433 -6.604 1.00 85.19 94 SER A N 1
ATOM 777 C CA . SER A 1 94 ? 2.645 4.391 -7.058 1.00 85.19 94 SER A CA 1
ATOM 778 C C . SER A 1 94 ? 3.327 3.030 -7.119 1.00 85.19 94 SER A C 1
ATOM 780 O O . SER A 1 94 ? 4.536 2.943 -7.308 1.00 85.19 94 SER A O 1
ATOM 782 N N . LEU A 1 95 ? 2.545 1.976 -6.899 1.00 87.94 95 LEU A N 1
ATOM 783 C CA . LEU A 1 95 ? 2.953 0.581 -6.973 1.00 87.94 95 LEU A CA 1
ATOM 784 C C . LEU A 1 95 ? 2.181 -0.094 -8.107 1.00 87.94 95 LEU A C 1
ATOM 786 O O . LEU A 1 95 ? 0.978 0.136 -8.256 1.00 87.94 95 LEU A O 1
ATOM 790 N N . TYR A 1 96 ? 2.862 -0.940 -8.871 1.00 88.00 96 TYR A N 1
ATOM 791 C CA . TYR A 1 96 ? 2.257 -1.753 -9.925 1.00 88.00 96 TYR A CA 1
ATOM 792 C C . TYR A 1 96 ? 2.984 -3.089 -10.062 1.00 88.00 96 TYR A C 1
ATOM 794 O O . TYR A 1 96 ? 4.144 -3.228 -9.665 1.00 88.00 96 TYR A O 1
ATOM 802 N N . TYR A 1 97 ? 2.281 -4.077 -10.607 1.00 88.50 97 TYR A N 1
ATOM 803 C CA . TYR A 1 97 ? 2.872 -5.351 -10.995 1.00 88.50 97 TYR A CA 1
ATOM 804 C C . TYR A 1 97 ? 3.274 -5.294 -12.467 1.00 88.50 97 TYR A C 1
ATOM 806 O O . TYR A 1 97 ? 2.453 -4.896 -13.289 1.00 88.50 97 TYR A O 1
ATOM 814 N N . THR A 1 98 ? 4.486 -5.724 -12.811 1.00 84.50 98 THR A N 1
ATOM 815 C CA . THR A 1 98 ? 4.916 -5.885 -14.203 1.00 84.50 98 THR A CA 1
ATOM 816 C C . THR A 1 98 ? 5.128 -7.350 -14.551 1.00 84.50 98 THR A C 1
ATOM 818 O O . THR A 1 98 ? 5.729 -8.107 -13.787 1.00 84.50 98 THR A O 1
ATOM 821 N N . LYS A 1 99 ? 4.638 -7.757 -15.726 1.00 80.94 99 LYS A N 1
ATOM 822 C CA . LYS A 1 99 ? 4.844 -9.121 -16.248 1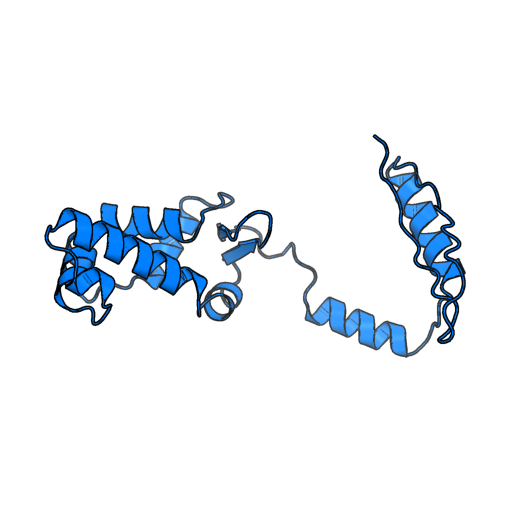.00 80.94 99 LYS A CA 1
ATOM 823 C C . LYS A 1 99 ? 6.215 -9.296 -16.902 1.00 80.94 99 LYS A C 1
ATOM 825 O O . LYS A 1 99 ? 6.640 -10.426 -17.120 1.00 80.94 99 LYS A O 1
ATOM 830 N N . ASN A 1 100 ? 6.895 -8.192 -17.211 1.00 74.38 100 ASN A N 1
ATOM 831 C CA . ASN A 1 100 ? 8.210 -8.189 -17.832 1.00 74.38 100 ASN A CA 1
ATOM 832 C C . ASN A 1 100 ? 9.218 -7.451 -16.932 1.00 74.38 100 ASN A C 1
ATOM 834 O O . ASN A 1 100 ? 9.481 -6.263 -17.132 1.00 74.38 100 ASN A O 1
ATOM 838 N N . PRO A 1 101 ? 9.800 -8.136 -15.930 1.00 63.28 101 PRO A N 1
ATOM 839 C CA . PRO A 1 101 ? 10.714 -7.506 -14.978 1.00 63.28 101 PRO A CA 1
ATOM 840 C C . PRO A 1 101 ? 12.028 -7.020 -15.623 1.00 63.28 101 PRO A C 1
ATOM 842 O O . PRO A 1 101 ? 12.737 -6.227 -15.002 1.00 63.28 101 PRO A O 1
ATOM 845 N N . SER A 1 102 ? 12.312 -7.452 -16.862 1.00 54.09 102 SER A N 1
ATOM 846 C CA . SER A 1 102 ? 13.544 -7.237 -17.643 1.00 54.09 102 SER A CA 1
ATOM 847 C C . SER A 1 102 ? 13.823 -5.786 -18.041 1.00 54.09 102 SER A C 1
ATOM 849 O O . SER A 1 102 ? 14.933 -5.469 -18.457 1.00 54.09 102 SER A O 1
ATOM 851 N N . HIS A 1 103 ? 12.845 -4.886 -17.943 1.00 47.81 103 HIS A N 1
ATOM 852 C CA . HIS A 1 103 ? 13.039 -3.477 -18.283 1.00 47.81 103 HIS A CA 1
ATOM 853 C C . HIS A 1 103 ? 13.495 -2.661 -17.074 1.00 47.81 103 HIS A C 1
ATOM 855 O O . HIS A 1 103 ? 12.800 -1.737 -16.679 1.00 47.81 103 HIS A O 1
ATOM 861 N N . LEU A 1 104 ? 14.642 -2.988 -16.476 1.00 50.00 104 LEU A N 1
ATOM 862 C CA . LEU A 1 104 ? 15.485 -1.997 -15.802 1.00 50.00 104 LEU A CA 1
ATOM 863 C C . LEU A 1 104 ? 16.941 -2.459 -15.870 1.00 50.00 104 LEU A C 1
ATOM 865 O O . LEU A 1 104 ? 17.265 -3.568 -15.452 1.00 50.00 104 LEU A O 1
ATOM 869 N N . ILE A 1 105 ? 17.784 -1.557 -16.376 1.00 49.06 105 ILE A N 1
ATOM 870 C CA . ILE A 1 105 ? 19.236 -1.551 -16.205 1.00 49.06 105 ILE A CA 1
ATOM 871 C C . ILE A 1 105 ? 19.499 -1.872 -14.738 1.00 49.06 105 ILE A C 1
ATOM 873 O O . ILE A 1 105 ? 19.035 -1.162 -13.843 1.00 49.06 105 ILE A O 1
ATOM 877 N N . ASN A 1 106 ? 20.168 -2.992 -14.513 1.00 42.22 106 ASN A N 1
ATOM 878 C CA . ASN A 1 106 ? 20.455 -3.492 -13.183 1.00 42.22 106 ASN A CA 1
ATOM 879 C C . ASN A 1 106 ? 21.287 -2.411 -12.461 1.00 42.22 106 ASN A C 1
ATOM 881 O O . ASN A 1 106 ? 22.212 -1.860 -13.060 1.00 42.22 106 ASN A O 1
ATOM 885 N N . ASP A 1 107 ? 21.019 -2.078 -11.197 1.00 49.66 107 ASP A N 1
ATOM 886 C CA . ASP A 1 107 ? 21.909 -1.164 -10.450 1.00 49.66 107 ASP A CA 1
ATOM 887 C C . ASP A 1 107 ? 23.352 -1.720 -10.424 1.00 49.66 107 ASP A C 1
ATOM 889 O O . ASP A 1 107 ? 24.330 -0.968 -10.374 1.00 49.66 107 ASP A O 1
ATOM 893 N N . GLU A 1 108 ? 23.487 -3.044 -10.573 1.00 48.47 108 GLU A N 1
ATOM 894 C CA . GLU A 1 108 ? 24.728 -3.769 -10.860 1.00 48.47 108 GLU A CA 1
ATOM 895 C C . GLU A 1 108 ? 25.312 -3.489 -12.254 1.00 48.47 108 GLU A C 1
ATOM 897 O O . GLU A 1 108 ? 26.523 -3.401 -12.388 1.00 48.47 108 GLU A O 1
ATOM 902 N N . GLU A 1 109 ? 24.507 -3.309 -13.304 1.00 44.94 109 GLU A N 1
ATOM 903 C CA . GLU A 1 109 ? 24.985 -2.851 -14.617 1.00 44.94 109 GLU A CA 1
ATOM 904 C C . GLU A 1 109 ? 25.412 -1.384 -14.568 1.00 44.94 109 GLU A C 1
ATOM 906 O O . GLU A 1 109 ? 26.442 -1.050 -15.142 1.00 44.94 109 GLU A O 1
ATOM 911 N N . VAL A 1 110 ? 24.709 -0.514 -13.832 1.00 48.72 110 VAL A N 1
ATOM 912 C CA . VAL A 1 110 ? 25.125 0.888 -13.632 1.00 48.72 110 VAL A CA 1
ATOM 913 C C . VAL A 1 110 ? 26.429 0.964 -12.837 1.00 48.72 110 VAL A C 1
ATOM 915 O O . VAL A 1 110 ? 27.317 1.749 -13.174 1.00 48.72 110 VAL A O 1
ATOM 918 N N . THR A 1 111 ? 26.586 0.150 -11.792 1.00 50.38 111 THR A N 1
ATOM 919 C CA . THR A 1 111 ? 27.835 0.085 -11.016 1.00 50.38 111 THR A CA 1
ATOM 920 C C . THR A 1 111 ? 28.955 -0.615 -11.780 1.00 50.38 111 THR A C 1
ATOM 922 O O . THR A 1 111 ? 30.084 -0.134 -11.738 1.00 50.38 111 THR A O 1
ATOM 925 N N . ASN A 1 112 ? 28.674 -1.658 -12.564 1.00 49.72 112 ASN A N 1
ATOM 926 C CA . ASN A 1 112 ? 29.659 -2.271 -13.455 1.00 49.72 112 ASN A CA 1
ATOM 927 C C . ASN A 1 112 ? 30.063 -1.334 -14.599 1.00 49.72 112 ASN A C 1
ATOM 929 O O . ASN A 1 112 ? 31.242 -1.282 -14.929 1.00 49.72 112 ASN A O 1
ATOM 933 N N . LEU A 1 113 ? 29.151 -0.530 -15.154 1.00 48.78 113 LEU A N 1
ATOM 934 C CA . LEU A 1 113 ? 29.475 0.531 -16.112 1.00 48.78 113 LEU A CA 1
ATOM 935 C C . LEU A 1 113 ? 30.330 1.621 -15.453 1.00 48.78 113 LEU A C 1
ATOM 937 O O . LEU A 1 113 ? 31.363 1.981 -16.007 1.00 48.78 113 LEU A O 1
ATOM 941 N N . LYS A 1 114 ? 29.995 2.076 -14.238 1.00 47.38 114 LYS A N 1
ATOM 942 C CA . LYS A 1 114 ? 30.831 3.018 -13.465 1.00 47.38 114 LYS A CA 1
ATOM 943 C C . LYS A 1 114 ? 32.229 2.459 -13.170 1.00 47.38 114 LYS A C 1
ATOM 945 O O . LYS A 1 114 ? 33.214 3.180 -13.290 1.00 47.38 114 LYS A O 1
ATOM 950 N N . ASN A 1 115 ? 32.332 1.171 -12.842 1.00 50.88 115 ASN A N 1
ATOM 951 C CA . ASN A 1 115 ? 33.604 0.505 -12.555 1.00 50.88 115 ASN A CA 1
ATOM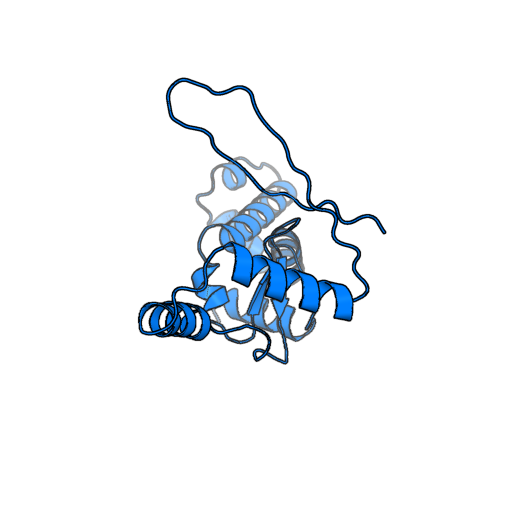 952 C C . ASN A 1 115 ? 34.429 0.228 -13.824 1.00 50.88 115 ASN A C 1
ATOM 954 O O . ASN A 1 115 ? 35.656 0.265 -13.772 1.00 50.88 115 ASN A O 1
ATOM 958 N N . LYS A 1 116 ? 33.773 -0.011 -14.967 1.00 46.19 116 LYS A N 1
ATOM 959 C CA . LYS A 1 116 ? 34.416 -0.253 -16.269 1.00 46.19 116 LYS A CA 1
ATOM 960 C C . LYS A 1 116 ? 34.858 1.048 -16.950 1.00 46.19 116 LYS A C 1
ATOM 962 O O . LYS A 1 116 ? 35.902 1.065 -17.591 1.00 46.19 116 LYS A O 1
ATOM 967 N N . VAL A 1 117 ? 34.127 2.149 -16.753 1.00 49.31 117 VAL A N 1
ATOM 968 C CA . VAL A 1 117 ? 34.510 3.497 -17.222 1.00 49.31 117 VAL A CA 1
ATOM 969 C C . VAL A 1 117 ? 35.724 4.038 -16.456 1.00 49.31 117 VAL A C 1
ATOM 971 O O . VAL A 1 117 ? 36.550 4.734 -17.037 1.00 49.31 117 VAL A O 1
ATOM 974 N N . ASN A 1 118 ? 35.902 3.645 -15.191 1.00 50.25 118 ASN A N 1
ATOM 975 C CA . ASN A 1 118 ? 37.020 4.103 -14.363 1.00 50.25 118 ASN A CA 1
ATOM 976 C C . ASN A 1 118 ? 38.396 3.541 -14.755 1.00 50.25 118 ASN A C 1
ATOM 978 O O . ASN A 1 118 ? 39.390 3.964 -14.167 1.00 50.25 118 ASN A O 1
ATOM 982 N N . LYS A 1 119 ? 38.477 2.580 -15.690 1.00 53.25 119 LYS A N 1
ATOM 983 C CA . LYS A 1 119 ? 39.750 1.917 -15.994 1.00 53.25 119 LYS A CA 1
ATOM 984 C C . LYS A 1 119 ? 40.415 2.263 -17.319 1.00 53.25 119 LYS A C 1
ATOM 986 O O . LYS A 1 119 ? 41.622 2.098 -17.345 1.00 53.25 119 LYS A O 1
ATOM 991 N N . ASP A 1 120 ? 39.732 2.794 -18.341 1.00 53.25 120 ASP A N 1
ATOM 992 C CA . ASP A 1 120 ? 40.416 2.975 -19.641 1.00 53.25 120 ASP A CA 1
ATOM 993 C C . ASP A 1 120 ? 40.006 4.151 -20.542 1.00 53.25 120 ASP A C 1
ATOM 995 O O . ASP A 1 120 ? 40.614 4.302 -21.592 1.00 53.25 120 ASP A O 1
ATOM 999 N N . ASN A 1 121 ? 39.054 5.028 -20.205 1.00 55.19 121 ASN A N 1
ATOM 1000 C CA . ASN A 1 121 ? 38.759 6.171 -21.089 1.00 55.19 121 ASN A CA 1
ATOM 1001 C C . ASN A 1 121 ? 38.210 7.371 -20.314 1.00 55.19 121 ASN A C 1
ATOM 1003 O O . ASN A 1 121 ? 37.006 7.463 -20.072 1.00 55.19 121 ASN A O 1
ATOM 1007 N N . SER A 1 122 ? 39.071 8.339 -19.984 1.00 54.53 122 SER A N 1
ATOM 1008 C CA . SER A 1 122 ? 38.614 9.671 -19.579 1.00 54.53 122 SER A CA 1
ATOM 1009 C C . SER A 1 122 ? 38.068 10.394 -20.813 1.00 54.53 122 SER A C 1
ATOM 1011 O O . SER A 1 122 ? 38.778 11.120 -21.512 1.00 54.53 122 SER A O 1
ATOM 1013 N N . ILE A 1 123 ? 36.806 10.143 -21.140 1.00 60.72 123 ILE A N 1
ATOM 1014 C CA . ILE A 1 123 ? 36.077 10.969 -22.096 1.00 60.72 123 ILE A CA 1
ATOM 1015 C C . ILE A 1 123 ? 35.974 12.357 -21.456 1.00 60.72 123 ILE A C 1
ATOM 1017 O O . ILE A 1 123 ? 35.417 12.490 -20.367 1.00 60.72 123 ILE A O 1
ATOM 1021 N N . THR A 1 124 ? 36.574 13.371 -22.083 1.00 67.81 124 THR A N 1
ATOM 1022 C CA . THR A 1 124 ? 36.432 14.756 -21.621 1.00 67.81 124 THR A CA 1
ATOM 1023 C C . THR A 1 124 ? 34.983 15.201 -21.769 1.00 67.81 124 THR A C 1
ATOM 1025 O O . THR A 1 124 ? 34.240 14.666 -22.598 1.00 67.81 124 THR A O 1
ATOM 1028 N N . GLU A 1 125 ? 34.578 16.182 -20.967 1.00 59.38 125 GLU A N 1
ATOM 1029 C CA . GLU A 1 125 ? 33.212 16.706 -20.969 1.00 59.38 125 GLU A CA 1
ATOM 1030 C C . GLU A 1 125 ? 32.764 17.100 -22.387 1.00 59.38 125 GLU A C 1
ATOM 1032 O O . GLU A 1 125 ? 31.661 16.754 -22.805 1.00 59.38 125 GLU A O 1
ATOM 1037 N N . GLU A 1 126 ? 33.657 17.695 -23.191 1.00 64.31 126 GLU A N 1
ATOM 1038 C CA . GLU A 1 126 ? 33.337 18.078 -24.572 1.00 64.31 126 GLU A CA 1
ATOM 1039 C C . GLU A 1 126 ? 32.977 16.874 -25.448 1.00 64.31 126 GLU A C 1
ATOM 1041 O O . GLU A 1 126 ? 32.005 16.917 -26.199 1.00 64.31 126 GLU A O 1
ATOM 1046 N N . LYS A 1 127 ? 33.718 15.765 -25.332 1.00 68.06 127 LYS A N 1
ATOM 1047 C CA . LYS A 1 127 ? 33.433 14.548 -26.105 1.00 68.06 127 LYS A CA 1
ATOM 1048 C C . LYS A 1 127 ? 32.125 13.893 -25.672 1.00 68.06 127 LYS A C 1
ATOM 1050 O O . LYS A 1 127 ? 31.423 13.336 -26.514 1.00 68.06 127 LYS A O 1
ATOM 1055 N N . ALA A 1 128 ? 31.786 13.964 -24.385 1.00 69.12 128 ALA A N 1
ATOM 1056 C CA . ALA A 1 128 ? 30.503 13.479 -23.891 1.00 69.12 128 ALA A CA 1
ATOM 1057 C C . ALA A 1 128 ? 29.337 14.294 -24.478 1.00 69.12 128 ALA A C 1
ATOM 1059 O O . ALA A 1 128 ? 28.332 13.709 -24.887 1.00 69.12 128 ALA A O 1
ATOM 1060 N N . TYR A 1 129 ? 29.496 15.618 -24.600 1.00 66.25 129 TYR A N 1
ATOM 1061 C CA . TYR A 1 129 ? 28.490 16.476 -25.229 1.00 66.25 129 TYR A CA 1
ATOM 1062 C C . TYR A 1 129 ? 28.324 16.214 -26.727 1.00 66.25 129 TYR A C 1
ATOM 1064 O O . TYR A 1 129 ? 27.190 16.187 -27.197 1.00 66.25 129 TYR A O 1
ATOM 1072 N N . GLU A 1 130 ? 29.403 15.971 -27.474 1.00 71.62 130 GLU A N 1
ATOM 1073 C CA . GLU A 1 130 ? 29.300 15.630 -28.903 1.00 71.62 130 GLU A CA 1
ATOM 1074 C C . GLU A 1 130 ? 28.537 14.314 -29.124 1.00 71.62 130 GLU A C 1
ATOM 1076 O O . GLU A 1 130 ? 27.669 14.220 -29.995 1.00 71.62 130 GLU A O 1
ATOM 1081 N N . ILE A 1 131 ? 28.792 13.307 -28.280 1.00 74.50 131 ILE A N 1
ATOM 1082 C CA . ILE A 1 131 ? 28.062 12.032 -28.324 1.00 74.50 131 ILE A CA 1
ATOM 1083 C C . ILE A 1 131 ? 26.581 12.260 -28.006 1.00 74.50 131 ILE A C 1
ATOM 1085 O O . ILE A 1 131 ? 25.716 11.799 -28.752 1.00 74.50 131 ILE A O 1
ATOM 1089 N N . LEU A 1 132 ? 26.279 13.006 -26.940 1.00 72.19 132 LEU A N 1
ATOM 1090 C CA . LEU A 1 132 ? 24.904 13.316 -26.553 1.00 72.19 132 LEU A CA 1
ATOM 1091 C C . LEU A 1 132 ? 24.161 14.075 -27.660 1.00 72.19 132 LEU A C 1
ATOM 1093 O O . LEU A 1 132 ? 23.025 13.733 -27.979 1.00 72.19 132 LEU A O 1
ATOM 1097 N N . LYS A 1 133 ? 24.814 15.057 -28.285 1.00 70.88 133 LYS A N 1
ATOM 1098 C CA . LYS A 1 133 ? 24.254 15.825 -29.397 1.00 70.88 133 LYS A CA 1
ATOM 1099 C C . LYS A 1 133 ? 23.903 14.923 -30.579 1.00 70.88 133 LYS A C 1
ATOM 1101 O O . LYS A 1 133 ? 22.776 14.982 -31.057 1.00 70.88 133 LYS A O 1
ATOM 1106 N N . SER A 1 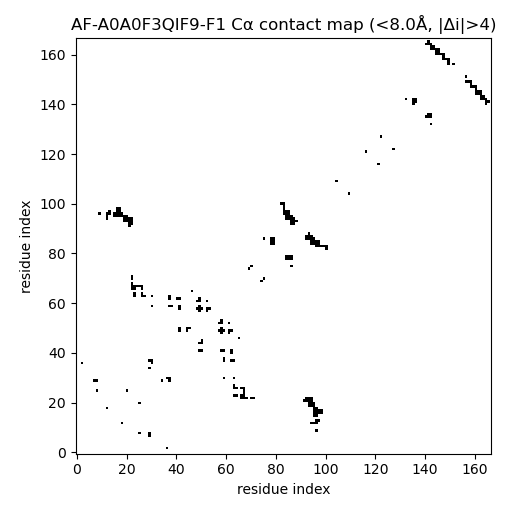134 ? 24.820 14.037 -30.978 1.00 69.19 134 SER A N 1
ATOM 1107 C CA . SER A 1 134 ? 24.577 13.088 -32.075 1.00 69.19 134 SER A CA 1
ATOM 1108 C C . SER A 1 134 ? 23.400 12.146 -31.794 1.00 69.19 134 SER A C 1
ATOM 1110 O O . SER A 1 134 ? 22.605 11.857 -32.684 1.00 69.19 134 SER A O 1
ATOM 1112 N N . TYR A 1 135 ? 23.246 11.707 -30.542 1.00 70.69 135 TYR A N 1
ATOM 1113 C CA . TYR A 1 135 ? 22.147 10.840 -30.131 1.00 70.69 135 TYR A CA 1
ATOM 1114 C C . TYR A 1 135 ? 20.799 11.572 -30.143 1.00 70.69 135 TYR A C 1
ATOM 1116 O O . TYR A 1 135 ? 19.799 11.028 -30.605 1.00 70.69 135 TYR A O 1
ATOM 1124 N N . LEU A 1 136 ? 20.767 12.821 -29.675 1.00 70.56 136 LEU A N 1
ATOM 1125 C CA . LEU A 1 136 ? 19.558 13.646 -29.679 1.00 70.56 136 LEU A CA 1
ATOM 1126 C C . LEU A 1 136 ? 19.122 14.035 -31.101 1.00 70.56 136 LEU A C 1
ATOM 1128 O O . LEU A 1 136 ? 17.922 14.048 -31.371 1.00 70.56 136 LEU A O 1
ATOM 1132 N N . ASP A 1 137 ? 20.072 14.256 -32.016 1.00 67.88 137 ASP A N 1
ATOM 1133 C CA . ASP A 1 137 ? 19.787 14.500 -33.437 1.00 67.88 137 ASP A CA 1
ATOM 1134 C C . ASP A 1 137 ? 19.124 13.281 -34.100 1.00 67.88 137 ASP A C 1
ATOM 1136 O O . ASP A 1 137 ? 18.156 13.433 -34.845 1.00 67.88 137 ASP A O 1
ATOM 1140 N N . VAL A 1 138 ? 19.571 12.058 -33.777 1.00 69.25 138 VAL A N 1
ATOM 1141 C CA . VAL A 1 138 ? 18.921 10.812 -34.238 1.00 69.25 138 VAL A CA 1
ATOM 1142 C C . VAL A 1 138 ? 17.478 10.706 -33.736 1.00 69.25 138 VAL A C 1
ATOM 1144 O O . VAL A 1 138 ? 16.618 10.168 -34.432 1.00 69.25 138 VAL A O 1
ATOM 1147 N N . LEU A 1 139 ? 17.194 11.240 -32.547 1.00 70.94 139 LEU A N 1
ATOM 1148 C CA . LEU A 1 139 ? 15.850 11.272 -31.968 1.00 70.94 139 LEU A CA 1
ATOM 1149 C C . LEU A 1 139 ? 14.985 12.431 -32.492 1.00 70.94 139 LEU A C 1
ATOM 1151 O O . LEU A 1 139 ? 13.830 12.547 -32.086 1.00 70.94 139 LEU A O 1
ATOM 1155 N N . GLY A 1 140 ? 15.514 13.286 -33.375 1.00 58.91 140 GLY A N 1
ATOM 1156 C CA . GLY A 1 140 ? 14.811 14.466 -33.886 1.00 58.91 140 GLY A CA 1
ATOM 1157 C C . GLY A 1 140 ? 14.574 15.545 -32.824 1.00 58.91 140 GLY A C 1
ATOM 1158 O O . GLY A 1 140 ? 13.713 16.404 -33.002 1.00 58.91 140 GLY A O 1
ATOM 1159 N N . ILE A 1 141 ? 15.312 15.499 -31.711 1.00 61.41 141 ILE A N 1
ATOM 1160 C CA . ILE A 1 141 ? 15.183 16.440 -30.599 1.00 61.41 141 ILE A CA 1
ATOM 1161 C C . ILE A 1 141 ? 16.194 17.562 -30.805 1.00 61.41 141 ILE A C 1
ATOM 1163 O O . ILE A 1 141 ? 17.402 17.364 -30.662 1.00 61.41 141 ILE A O 1
ATOM 1167 N N . HIS A 1 142 ? 15.699 18.765 -31.098 1.00 55.97 142 HIS A N 1
ATOM 1168 C CA . HIS A 1 142 ? 16.569 19.921 -31.257 1.00 55.97 142 HIS A CA 1
ATOM 1169 C C . HIS A 1 142 ? 17.088 20.382 -29.889 1.00 55.97 142 HIS A C 1
ATOM 1171 O O . HIS A 1 142 ? 16.328 20.843 -29.038 1.00 55.97 142 HIS A O 1
ATOM 1177 N N . ASN A 1 143 ? 18.392 20.225 -29.661 1.00 54.31 143 ASN A N 1
ATOM 1178 C CA . ASN A 1 143 ? 19.055 20.670 -28.441 1.00 54.31 143 ASN A CA 1
ATOM 1179 C C . ASN A 1 143 ? 19.740 22.027 -28.680 1.00 54.31 143 ASN A C 1
ATOM 1181 O O . ASN A 1 143 ? 20.493 22.198 -29.635 1.00 54.31 143 ASN A O 1
ATOM 1185 N N . MET A 1 144 ? 19.476 23.014 -27.818 1.00 50.31 144 MET A N 1
ATOM 1186 C CA . MET A 1 144 ? 20.146 24.318 -27.856 1.00 50.31 144 MET A CA 1
ATOM 1187 C C . MET A 1 144 ? 20.950 24.510 -26.570 1.00 50.31 144 MET A C 1
ATOM 1189 O O . MET A 1 144 ? 20.406 24.403 -25.470 1.00 50.31 144 MET A O 1
ATOM 1193 N N . ARG A 1 145 ? 22.256 24.767 -26.704 1.00 50.44 145 ARG A N 1
ATOM 1194 C CA . ARG A 1 145 ? 23.155 25.015 -25.569 1.00 50.44 145 ARG A CA 1
ATOM 1195 C C . ARG A 1 145 ? 22.864 26.399 -24.990 1.00 50.44 145 ARG A C 1
ATOM 1197 O O . ARG A 1 145 ? 23.048 27.399 -25.680 1.00 50.44 145 ARG A O 1
ATOM 1204 N N . ILE A 1 146 ? 22.454 26.464 -23.725 1.00 47.72 146 ILE A N 1
ATOM 1205 C CA . ILE A 1 146 ? 22.306 27.736 -23.013 1.00 47.72 146 ILE A CA 1
ATOM 1206 C C . ILE A 1 146 ? 23.611 28.032 -22.275 1.00 47.72 146 ILE A C 1
ATOM 1208 O O . ILE A 1 146 ? 23.956 27.358 -21.307 1.00 47.72 146 ILE A O 1
ATOM 1212 N N . ASN A 1 147 ? 24.335 29.055 -22.729 1.00 48.50 147 ASN A N 1
ATOM 1213 C CA . ASN A 1 147 ? 25.487 29.592 -22.011 1.00 48.50 147 ASN A CA 1
ATOM 1214 C C . ASN A 1 147 ? 24.991 30.660 -21.025 1.00 48.50 147 ASN A C 1
ATOM 1216 O O . ASN A 1 147 ? 24.824 31.818 -21.402 1.00 48.50 147 ASN A O 1
ATOM 1220 N N . HIS A 1 148 ? 24.731 30.288 -19.770 1.00 44.34 148 HIS A N 1
ATOM 1221 C CA . HIS A 1 148 ? 24.492 31.270 -18.710 1.00 44.34 148 HIS A CA 1
ATOM 1222 C C . HIS A 1 148 ? 25.815 31.638 -18.036 1.00 44.34 148 HIS A C 1
ATOM 1224 O O . HIS A 1 148 ? 26.348 30.879 -17.232 1.00 44.34 148 HIS A O 1
ATOM 1230 N N . THR A 1 149 ? 26.336 32.828 -18.334 1.00 43.31 149 THR A N 1
ATOM 1231 C CA . THR A 1 149 ? 27.437 33.419 -17.565 1.00 43.31 149 THR A CA 1
ATOM 1232 C C . THR A 1 149 ? 26.849 34.122 -16.338 1.00 43.31 149 THR A C 1
ATOM 1234 O O . THR A 1 149 ? 26.236 35.182 -16.463 1.00 43.31 149 THR A O 1
ATOM 1237 N N . PHE A 1 150 ? 26.987 33.537 -15.145 1.00 43.00 150 PHE A N 1
ATOM 1238 C CA . PHE A 1 150 ? 26.651 34.225 -13.891 1.00 43.00 150 PHE A CA 1
ATOM 1239 C C . PHE A 1 150 ? 27.822 35.116 -13.430 1.00 43.00 150 PHE A C 1
ATOM 1241 O O . PHE A 1 150 ? 28.981 34.776 -13.684 1.00 43.00 150 PHE A O 1
ATOM 1248 N N . PRO A 1 151 ? 27.572 36.249 -12.742 1.00 41.38 151 PRO A N 1
ATOM 1249 C CA . PRO A 1 151 ? 28.642 37.071 -12.183 1.00 41.38 151 PRO A CA 1
ATOM 1250 C C . PRO A 1 151 ? 29.436 36.280 -11.135 1.00 41.38 151 PRO A C 1
ATOM 1252 O O . PRO A 1 151 ? 28.858 35.705 -10.222 1.00 41.38 151 PRO A O 1
ATOM 1255 N N . SER A 1 152 ? 30.763 36.280 -11.263 1.00 43.19 152 SER A N 1
ATOM 1256 C CA . SER A 1 152 ? 31.712 35.545 -10.418 1.00 43.19 152 SER A CA 1
ATOM 1257 C C . SER A 1 152 ? 31.637 35.936 -8.930 1.00 43.19 152 SER A C 1
ATOM 1259 O O . SER A 1 152 ? 32.124 36.994 -8.526 1.00 43.19 152 SER A O 1
ATOM 1261 N N . ASN A 1 153 ? 31.125 35.046 -8.081 1.00 44.34 153 ASN A N 1
ATOM 1262 C CA . ASN A 1 153 ? 31.299 35.100 -6.627 1.00 44.34 153 ASN A CA 1
ATOM 1263 C C . ASN A 1 153 ? 32.704 34.565 -6.269 1.00 44.34 153 ASN A C 1
ATOM 1265 O O . ASN A 1 153 ? 33.246 33.718 -6.972 1.00 44.34 153 ASN A O 1
ATOM 1269 N N . LYS A 1 154 ? 33.282 35.008 -5.141 1.00 46.78 154 LYS A N 1
ATOM 1270 C CA . LYS A 1 154 ? 34.677 34.760 -4.687 1.00 46.78 154 LYS A CA 1
ATOM 1271 C C . LYS A 1 154 ? 35.129 33.285 -4.516 1.00 46.78 154 LYS A C 1
ATOM 1273 O O . LYS A 1 154 ? 36.207 33.062 -3.980 1.00 46.78 154 LYS A O 1
ATOM 1278 N N . HIS A 1 155 ? 34.346 32.294 -4.944 1.00 45.72 155 HIS A N 1
ATOM 1279 C CA . HIS A 1 155 ? 34.629 30.860 -4.785 1.00 45.72 155 HIS A CA 1
ATOM 1280 C C . HIS A 1 155 ? 34.641 30.064 -6.105 1.00 45.72 155 HIS A C 1
ATOM 1282 O O . HIS A 1 155 ? 34.502 28.846 -6.087 1.00 45.72 155 HIS A O 1
ATOM 1288 N N . GLY A 1 156 ? 34.882 30.730 -7.237 1.00 44.72 156 GLY A N 1
ATOM 1289 C CA . GLY A 1 156 ? 35.103 30.070 -8.527 1.00 44.72 156 GLY A CA 1
ATOM 1290 C C . GLY A 1 156 ? 33.882 30.099 -9.443 1.00 44.72 156 GLY A C 1
ATOM 1291 O O . GLY A 1 156 ? 32.738 30.177 -8.998 1.00 44.72 156 GLY A O 1
ATOM 1292 N N . VAL A 1 157 ? 34.159 30.097 -10.746 1.00 41.69 157 VAL A N 1
ATOM 1293 C CA . VAL A 1 157 ? 33.163 30.180 -11.817 1.00 41.69 157 VAL A CA 1
ATOM 1294 C C . VAL A 1 157 ? 32.502 28.811 -11.959 1.00 41.69 157 VAL A C 1
ATOM 1296 O O . VAL A 1 157 ? 33.136 27.859 -12.400 1.00 41.69 157 VAL A O 1
ATOM 1299 N N . GLY A 1 158 ? 31.246 28.696 -11.532 1.00 39.38 158 GLY A N 1
ATOM 1300 C CA . GLY A 1 158 ? 30.426 27.517 -11.788 1.00 39.38 158 GLY A CA 1
ATOM 1301 C C . GLY A 1 158 ? 29.668 27.696 -13.097 1.00 39.38 158 GLY A C 1
ATOM 1302 O O . GLY A 1 158 ? 28.712 28.468 -13.144 1.00 39.38 158 GLY A O 1
ATOM 1303 N N . GLU A 1 159 ? 30.089 27.004 -14.151 1.00 40.31 159 GLU A N 1
ATOM 1304 C CA . GLU A 1 159 ? 29.287 26.849 -15.365 1.00 40.31 159 GLU A CA 1
ATOM 1305 C C . GLU A 1 159 ? 28.316 25.679 -15.152 1.00 40.31 159 GLU A C 1
ATOM 1307 O O . GLU A 1 159 ? 28.736 24.567 -14.840 1.00 40.31 159 GLU A O 1
ATOM 1312 N N . ILE A 1 160 ? 27.009 25.925 -15.269 1.00 44.44 160 ILE A N 1
ATOM 1313 C CA . ILE A 1 160 ? 25.984 24.871 -15.259 1.00 44.44 160 ILE A CA 1
ATOM 1314 C C . ILE A 1 160 ? 25.321 24.869 -16.632 1.00 44.44 160 ILE A C 1
ATOM 1316 O O . ILE A 1 160 ? 24.737 25.871 -17.048 1.00 44.44 160 ILE A O 1
ATOM 1320 N N . TYR A 1 161 ? 25.404 23.735 -17.324 1.00 41.44 161 TYR A N 1
ATOM 1321 C CA . TYR A 1 161 ? 24.821 23.527 -18.644 1.00 41.44 161 TYR A CA 1
ATOM 1322 C C . TYR A 1 161 ? 23.401 22.966 -18.521 1.00 41.44 161 TYR A C 1
ATOM 1324 O O . TYR A 1 161 ? 23.186 21.910 -17.928 1.00 41.44 161 TYR A O 1
ATOM 1332 N N . GLY A 1 162 ? 22.420 23.680 -19.077 1.00 40.91 162 GLY A N 1
ATOM 1333 C CA . GLY A 1 162 ? 21.022 23.252 -19.145 1.00 40.91 162 GLY A CA 1
ATOM 1334 C C . GLY A 1 162 ? 20.508 23.267 -20.583 1.00 40.91 162 GLY A C 1
ATOM 1335 O O . GLY A 1 162 ? 20.874 24.145 -21.366 1.00 40.91 162 GLY A O 1
ATOM 1336 N N . TYR A 1 163 ? 19.648 22.304 -20.919 1.00 40.94 163 TYR A N 1
ATOM 1337 C CA . TYR A 1 163 ? 18.937 22.238 -22.197 1.00 40.94 163 TYR A CA 1
ATOM 1338 C C . TYR A 1 163 ? 17.449 22.512 -21.969 1.00 40.94 163 TYR A C 1
ATOM 1340 O O . TYR A 1 163 ? 16.845 21.943 -21.060 1.00 40.94 163 TYR A O 1
ATOM 1348 N N . ILE A 1 164 ? 16.853 23.360 -22.808 1.00 42.97 164 ILE A N 1
ATOM 1349 C CA . ILE A 1 164 ? 15.397 23.488 -22.920 1.00 42.97 164 ILE A CA 1
ATOM 1350 C C . ILE A 1 164 ? 14.963 22.628 -24.104 1.00 42.97 164 ILE A C 1
ATOM 1352 O O . ILE A 1 164 ? 15.455 22.805 -25.215 1.00 42.97 164 ILE A O 1
ATOM 1356 N N . LEU A 1 165 ? 14.042 21.700 -23.853 1.00 37.91 165 LEU A N 1
ATOM 1357 C CA . LEU A 1 165 ? 13.335 20.971 -24.898 1.00 37.91 165 LEU A CA 1
ATOM 1358 C C . LEU A 1 165 ? 12.229 21.886 -25.428 1.00 37.91 165 LEU A C 1
ATOM 1360 O O . LEU A 1 165 ? 11.228 22.105 -24.746 1.00 37.91 165 LEU A O 1
ATOM 1364 N N . THR A 1 166 ? 12.418 22.456 -26.614 1.00 41.69 166 THR A N 1
ATOM 1365 C CA . THR A 1 166 ? 11.327 23.109 -27.347 1.00 41.69 166 THR A CA 1
ATOM 1366 C C . THR A 1 166 ? 10.715 22.085 -28.295 1.00 41.69 166 THR A C 1
ATOM 1368 O O . THR A 1 166 ? 11.437 21.520 -29.116 1.00 41.69 166 THR A O 1
ATOM 1371 N N . GLY A 1 167 ? 9.420 21.812 -28.117 1.00 35.97 167 GLY A N 1
ATOM 1372 C CA . GLY A 1 167 ? 8.627 20.968 -29.018 1.00 35.97 167 GLY A CA 1
ATOM 1373 C C . GLY A 1 16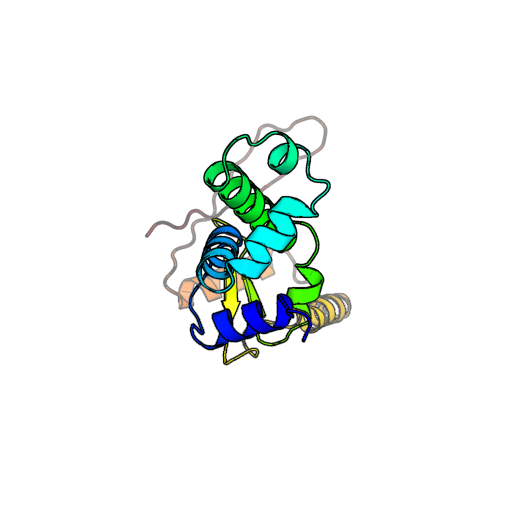7 ? 8.249 21.667 -30.314 1.00 35.97 167 GLY A C 1
ATOM 1374 O O . GLY A 1 167 ? 8.392 22.910 -30.379 1.00 35.97 167 GLY A O 1
#

Secondary structure (DSSP, 8-state):
----HHHHHHHHHHTTTT--B-HHHHHHHHHHH-HHHHHHHHHH---HHHHH--SHHHHHHHHHHHHHHHHHHS-HHHHHTSTTEEEE-SSS-EEEE-S-TT-S--HHHHHHHHHHHHHH----HHHHHHHHHHHHHHTT----EE-------TT------EE----

Foldseek 3Di:
DDDDLVVVLVVVQVVVAPDWDQLLRSLVVCCVVPVVVLVVCLVPPPDPQSVPDDDPVSNSVVSSVVSSCVVPPPCPVVQVVDLQWDWDPPPHTIIHGHPCSPPDCPVVNVVVVVVVCVPDDPCDPVNVVVVVCVVCVVVVFDWDWDFDFDPDDPPDGDTDTDTDGDD